Protein AF-A0A2D8DA24-F1 (afdb_monomer_lite)

Sequence (132 aa):
MPGWMSRYPGKTCTLCARPLFLLPFISSRHYRSVLSAIDVVKIIMLPVMAGATISFAMGRLEADSYACIVAGALLTWGMIDVWDGTAGLRTGLDKVRKRICRGAVARKMSLAKTIFGSASMVLGAIGLLMVR

Secondary structure (DSSP, 8-state):
------SS--SB-TTT-PBEEEEEETTEEEEEEEEEHHHHHHHHHHHHHHHHHHHHHTT-S-HHHHHHHHHHHHHHHHHHHHHHHHHHHHHSEEEETTEEEEHHHHHHHHHHHHHHHHHHHHHHHHHHHH--

Structure (mmCIF, N/CA/C/O backbone):
data_AF-A0A2D8DA24-F1
#
_entry.id   AF-A0A2D8DA24-F1
#
loop_
_atom_site.group_PDB
_atom_site.id
_atom_site.type_symbol
_atom_site.label_atom_id
_atom_site.label_alt_id
_atom_site.label_comp_id
_atom_site.label_asym_id
_atom_site.label_entity_id
_atom_site.label_seq_id
_atom_site.pdbx_PDB_ins_code
_atom_site.Cartn_x
_atom_site.Cartn_y
_atom_site.Cartn_z
_atom_site.occupancy
_atom_site.B_iso_or_equiv
_atom_site.auth_seq_id
_atom_site.auth_comp_id
_atom_site.auth_asym_id
_atom_site.auth_atom_id
_atom_site.pdbx_PDB_model_num
ATOM 1 N N . MET A 1 1 ? -1.182 -12.525 34.816 1.00 35.09 1 MET A N 1
ATOM 2 C CA . MET A 1 1 ? -1.688 -11.969 33.539 1.00 35.09 1 MET A CA 1
ATOM 3 C C . MET A 1 1 ? -2.652 -12.990 32.951 1.00 35.09 1 MET A C 1
ATOM 5 O O . MET A 1 1 ? -2.201 -14.113 32.758 1.00 35.09 1 MET A O 1
ATOM 9 N N . PRO A 1 2 ? -3.947 -12.699 32.737 1.00 40.50 2 PRO A N 1
ATOM 10 C CA . PRO A 1 2 ? -4.849 -13.714 32.213 1.00 40.50 2 PRO A CA 1
ATOM 11 C C . PRO A 1 2 ? -4.535 -13.943 30.731 1.00 40.50 2 PRO A C 1
ATOM 13 O O . PRO A 1 2 ? -4.673 -13.042 29.901 1.00 40.50 2 PRO A O 1
ATOM 16 N N . GLY A 1 3 ? -4.036 -15.144 30.435 1.00 36.22 3 GLY A N 1
ATOM 17 C CA . GLY A 1 3 ? -3.808 -15.640 29.086 1.00 36.22 3 GLY A CA 1
ATOM 18 C C . GLY A 1 3 ? -5.137 -15.843 28.366 1.00 36.22 3 GLY A C 1
ATOM 19 O O . GLY A 1 3 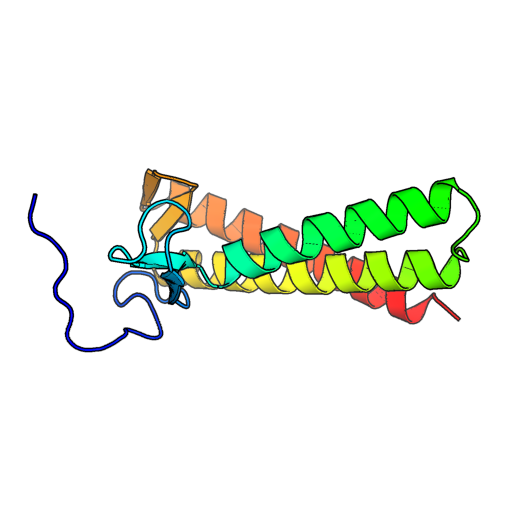? -6.077 -16.417 28.911 1.00 36.22 3 GLY A O 1
ATOM 20 N N . TRP A 1 4 ? -5.219 -15.351 27.135 1.00 46.25 4 TRP A N 1
ATOM 21 C CA . TRP A 1 4 ? -6.397 -15.505 26.292 1.00 46.25 4 TRP A CA 1
ATOM 22 C C . TRP A 1 4 ? -6.500 -16.952 25.789 1.00 46.25 4 TRP A C 1
ATOM 24 O O . TRP A 1 4 ? -5.874 -17.315 24.797 1.00 46.25 4 TRP A O 1
ATOM 34 N N . MET A 1 5 ? -7.315 -17.771 26.458 1.00 37.91 5 MET A N 1
ATOM 35 C CA . MET A 1 5 ? -7.834 -19.038 25.930 1.00 37.91 5 MET A CA 1
ATOM 36 C C . MET A 1 5 ? -9.157 -18.782 25.187 1.00 37.91 5 MET A C 1
ATOM 38 O O . MET A 1 5 ? -10.235 -19.028 25.716 1.00 37.91 5 MET A O 1
ATOM 42 N N . SER A 1 6 ? -9.102 -18.268 23.956 1.00 42.59 6 SER A N 1
ATOM 43 C CA . SER A 1 6 ? -10.274 -18.282 23.066 1.00 42.59 6 SER A CA 1
ATOM 44 C C . SER A 1 6 ? -10.260 -19.563 22.234 1.00 42.59 6 SER A C 1
ATOM 46 O O . SER A 1 6 ? -9.346 -19.772 21.438 1.00 42.59 6 SER A O 1
ATOM 48 N N . ARG A 1 7 ? -11.284 -20.411 22.407 1.00 39.69 7 ARG A N 1
ATOM 49 C CA . ARG A 1 7 ? -11.471 -21.703 21.713 1.00 39.69 7 ARG A CA 1
ATOM 50 C C . ARG A 1 7 ? -11.880 -21.553 20.233 1.00 39.69 7 ARG A C 1
ATOM 52 O O . ARG A 1 7 ? -11.959 -22.546 19.521 1.00 39.69 7 ARG A O 1
ATOM 59 N N . TYR A 1 8 ? -12.081 -20.323 19.751 1.00 39.62 8 TYR A N 1
ATOM 60 C CA . TYR A 1 8 ? -12.420 -20.026 18.357 1.00 39.62 8 TYR A CA 1
ATOM 61 C C . TYR A 1 8 ? -11.512 -18.914 17.804 1.00 39.62 8 TYR A C 1
ATOM 63 O O . TYR A 1 8 ? -11.351 -17.879 18.464 1.00 39.62 8 TYR A O 1
ATOM 71 N N . PRO A 1 9 ? -10.899 -19.090 16.615 1.00 46.88 9 PRO A N 1
ATOM 72 C CA . PRO A 1 9 ? -10.097 -18.048 15.996 1.00 46.88 9 PRO A CA 1
ATOM 73 C C . PRO A 1 9 ? -11.054 -16.975 15.476 1.00 46.88 9 PRO A C 1
ATOM 75 O O . PRO A 1 9 ? -11.716 -17.155 14.455 1.00 46.88 9 PRO A O 1
ATOM 78 N N . GLY A 1 10 ? -11.173 -15.861 16.198 1.00 49.47 10 GLY A N 1
ATOM 79 C CA . GLY A 1 10 ? -11.902 -14.702 15.697 1.00 49.47 10 GLY A CA 1
ATOM 80 C C . GLY A 1 10 ? -11.239 -14.227 14.407 1.00 49.47 10 GLY A C 1
ATOM 81 O O . GLY A 1 10 ? -10.154 -13.656 14.460 1.00 49.47 10 GLY A O 1
ATOM 82 N N . LYS A 1 11 ? -11.873 -14.482 13.253 1.00 52.53 11 LYS A N 1
ATOM 83 C CA . LYS A 1 11 ? -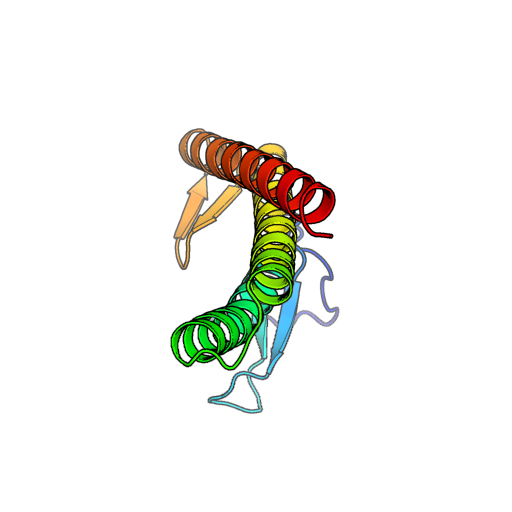11.416 -14.016 11.928 1.00 52.53 11 LYS A CA 1
ATOM 84 C C . LYS A 1 11 ? -11.236 -12.491 11.909 1.00 52.53 11 LYS A C 1
ATOM 86 O O . LYS A 1 11 ? -10.390 -11.964 11.192 1.00 52.53 11 LYS A O 1
ATOM 91 N N . THR A 1 12 ? -12.011 -11.792 12.735 1.00 53.62 12 THR A N 1
ATOM 92 C CA . THR A 1 12 ? -11.974 -10.347 12.941 1.00 53.62 12 THR A CA 1
ATOM 93 C C . THR A 1 12 ? -12.009 -10.007 14.431 1.00 53.62 12 THR A C 1
ATOM 95 O O . THR A 1 12 ? -12.570 -10.726 15.257 1.00 53.62 12 THR A O 1
ATOM 98 N N . CYS A 1 13 ? -11.391 -8.886 14.787 1.00 59.03 13 CYS A N 1
ATOM 99 C CA . CYS A 1 13 ? -11.480 -8.288 16.114 1.00 59.03 13 CYS A CA 1
ATOM 100 C C . CYS A 1 13 ? -12.924 -7.849 16.400 1.00 59.03 13 CYS A C 1
ATOM 102 O O . CYS A 1 13 ? -13.449 -7.002 15.685 1.00 59.03 13 CYS A O 1
ATOM 104 N N . THR A 1 14 ? -13.553 -8.343 17.466 1.00 54.56 14 THR A N 1
ATOM 105 C CA . THR A 1 14 ? -14.943 -7.982 17.824 1.00 54.56 14 THR A CA 1
ATOM 106 C C . THR A 1 14 ? -15.114 -6.513 18.220 1.00 54.56 14 THR A C 1
ATOM 108 O O . THR A 1 14 ? -16.192 -5.956 18.063 1.00 54.56 14 THR A O 1
ATOM 111 N N . LEU A 1 15 ? -14.045 -5.865 18.693 1.00 50.03 15 LEU A N 1
ATOM 112 C CA . LEU A 1 15 ? -14.049 -4.450 19.086 1.00 50.03 15 LEU A CA 1
ATOM 113 C C . LEU A 1 15 ? -13.681 -3.506 17.935 1.00 50.03 15 LEU A C 1
ATOM 115 O O . LEU A 1 15 ? -14.121 -2.365 17.898 1.00 50.03 15 LEU A O 1
ATOM 119 N N . CYS A 1 16 ? -12.825 -3.965 17.025 1.00 53.81 16 CYS A N 1
ATOM 120 C CA . CYS A 1 16 ? -12.125 -3.113 16.068 1.00 53.81 16 CYS A CA 1
ATOM 121 C C . CYS A 1 16 ? -12.290 -3.549 14.605 1.00 53.81 16 CYS A C 1
ATOM 123 O O . CYS A 1 16 ? -11.714 -2.927 13.720 1.00 53.81 16 CYS A O 1
ATOM 125 N N . ALA A 1 17 ? -13.052 -4.618 14.349 1.00 58.81 17 ALA A N 1
ATOM 126 C CA . ALA A 1 17 ? -13.365 -5.217 13.045 1.00 58.81 17 ALA A CA 1
ATOM 127 C C . ALA A 1 17 ? -12.161 -5.569 12.142 1.00 58.81 17 ALA A C 1
ATOM 129 O O . ALA A 1 17 ? -12.347 -6.012 11.011 1.00 58.81 17 ALA A O 1
ATOM 130 N N . ARG A 1 18 ? -10.920 -5.414 12.620 1.00 60.62 18 ARG A N 1
ATOM 131 C C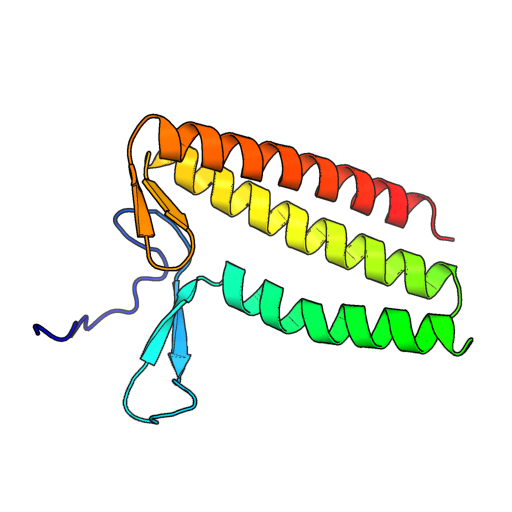A . ARG A 1 18 ? -9.710 -5.716 11.845 1.00 60.62 18 ARG A CA 1
ATOM 132 C C . ARG A 1 18 ? -9.524 -7.225 11.671 1.00 60.62 18 ARG A C 1
ATOM 134 O O . ARG A 1 18 ? -9.732 -7.948 12.650 1.00 60.62 18 ARG A O 1
ATOM 141 N N . PRO A 1 19 ? -9.109 -7.700 10.481 1.00 55.72 19 PRO A N 1
ATOM 142 C CA . PRO A 1 19 ? -8.828 -9.111 10.250 1.00 55.72 19 PRO A CA 1
ATOM 143 C C . PRO A 1 19 ? -7.610 -9.543 11.072 1.00 55.72 19 PRO A C 1
ATOM 145 O O . PRO A 1 19 ? -6.524 -8.965 10.961 1.00 55.72 19 PRO A O 1
ATOM 148 N N . LEU A 1 20 ? -7.802 -10.548 11.922 1.00 54.75 20 LEU A N 1
ATOM 149 C CA . LEU A 1 20 ? -6.757 -11.078 12.791 1.00 54.75 20 LEU A CA 1
ATOM 150 C C . LEU A 1 20 ? -6.171 -12.335 12.150 1.00 54.75 20 LEU A C 1
ATOM 152 O O . LEU A 1 20 ? -6.899 -13.276 11.844 1.00 54.75 20 LEU A O 1
ATOM 156 N N . PHE A 1 21 ? -4.850 -12.365 11.989 1.00 50.84 21 PHE A N 1
ATOM 157 C CA . PHE A 1 21 ? -4.114 -13.583 11.674 1.00 50.84 21 PHE A CA 1
ATOM 158 C C . PHE A 1 21 ? -3.424 -14.094 12.935 1.00 50.84 21 PHE A C 1
ATOM 160 O O . PHE A 1 21 ? -2.742 -13.361 13.655 1.00 50.84 21 PHE A O 1
ATOM 167 N N . LEU A 1 22 ? -3.598 -15.386 13.199 1.00 50.56 22 LEU A N 1
ATOM 168 C CA . LEU A 1 22 ? -2.801 -16.104 14.183 1.00 50.56 22 LEU A CA 1
ATOM 169 C C . LEU A 1 22 ? -1.525 -16.578 13.499 1.00 50.56 22 LEU A C 1
ATOM 171 O O . LEU A 1 22 ? -1.563 -17.519 12.710 1.00 50.56 22 LEU A O 1
ATOM 175 N N . LEU A 1 23 ? -0.403 -15.940 13.823 1.00 47.44 23 LEU A N 1
ATOM 176 C CA . LEU A 1 23 ? 0.913 -16.379 13.371 1.00 47.44 23 LEU A CA 1
ATOM 177 C C . LEU A 1 23 ? 1.681 -17.039 14.524 1.00 47.44 23 LEU A C 1
ATOM 179 O O . LEU A 1 23 ? 1.594 -16.567 15.666 1.00 47.44 23 LEU A O 1
ATOM 183 N N . PRO A 1 24 ? 2.420 -18.131 14.254 1.00 42.06 24 PRO A N 1
ATOM 184 C CA . PRO A 1 24 ? 3.326 -18.710 15.235 1.00 42.06 24 PRO A CA 1
ATOM 185 C C . PRO A 1 24 ? 4.432 -17.702 15.560 1.00 42.06 24 PRO A C 1
ATOM 187 O O . PRO A 1 24 ? 5.018 -17.094 14.664 1.00 42.06 24 PRO A O 1
ATOM 190 N N . PHE A 1 25 ? 4.701 -17.497 16.848 1.00 44.62 25 PHE A N 1
ATOM 191 C CA . PHE A 1 25 ? 5.748 -16.581 17.276 1.00 44.62 25 PHE A CA 1
ATOM 192 C C . PHE A 1 25 ? 7.126 -17.207 17.023 1.00 44.62 25 PHE A C 1
ATOM 194 O O . PHE A 1 25 ? 7.379 -18.342 17.426 1.00 44.62 25 PHE A O 1
ATOM 201 N N . ILE A 1 26 ? 8.033 -16.457 16.387 1.00 50.94 26 ILE A N 1
ATOM 202 C CA . ILE A 1 26 ? 9.375 -16.938 15.996 1.00 50.94 26 ILE A CA 1
ATOM 203 C C . ILE A 1 26 ? 10.192 -17.394 17.217 1.00 50.94 26 ILE A C 1
ATOM 205 O O . ILE A 1 26 ? 10.963 -18.342 17.132 1.00 50.94 26 ILE A O 1
ATOM 209 N N . SER A 1 27 ? 9.993 -16.751 18.370 1.00 47.84 27 SER A N 1
ATOM 210 C CA . SER A 1 27 ? 10.758 -17.027 19.593 1.00 47.84 27 SER A CA 1
ATOM 211 C C . SER A 1 27 ? 10.133 -18.096 20.499 1.00 47.84 27 SER A C 1
ATOM 213 O O . SER A 1 27 ? 10.790 -18.534 21.441 1.00 47.84 27 SER A O 1
ATOM 215 N N . SER A 1 28 ? 8.902 -18.549 20.250 1.00 43.16 28 SER A N 1
ATOM 216 C CA . SER A 1 28 ? 8.310 -19.632 21.041 1.00 43.16 28 SER A CA 1
ATOM 217 C C . SER A 1 28 ? 7.196 -20.350 20.280 1.00 43.16 28 SER A C 1
ATOM 219 O O . SER A 1 28 ? 6.115 -19.819 20.041 1.00 43.16 28 SER A O 1
ATOM 221 N N . ARG A 1 29 ? 7.438 -21.632 19.966 1.00 42.81 29 ARG A N 1
ATOM 222 C CA . ARG A 1 29 ? 6.494 -22.532 19.269 1.00 42.81 29 ARG A CA 1
ATOM 223 C C . ARG A 1 29 ? 5.125 -22.662 19.953 1.00 42.81 29 ARG A C 1
ATOM 225 O O . ARG A 1 29 ? 4.178 -23.115 19.319 1.00 42.81 29 ARG A O 1
ATOM 232 N N . HIS A 1 30 ? 5.024 -22.324 21.240 1.00 38.66 30 HIS A N 1
ATOM 233 C CA . HIS A 1 30 ? 3.798 -22.435 22.041 1.00 38.66 30 HIS A CA 1
ATOM 234 C C . HIS A 1 30 ? 3.006 -21.129 22.171 1.00 38.66 30 HIS A C 1
ATOM 236 O O . HIS A 1 30 ? 1.879 -21.161 22.658 1.00 38.66 30 HIS A O 1
ATOM 242 N N . TYR A 1 31 ? 3.537 -19.995 21.704 1.00 38.75 31 TYR A N 1
ATOM 243 C CA . TYR A 1 31 ? 2.803 -18.734 21.703 1.00 38.75 31 TYR A CA 1
ATOM 244 C C . TYR A 1 31 ? 2.421 -18.354 20.276 1.00 38.75 31 TYR A C 1
ATOM 246 O O . TYR A 1 31 ? 3.245 -18.327 19.363 1.00 38.75 31 TYR A O 1
ATOM 254 N N . ARG A 1 32 ? 1.139 -18.049 20.077 1.00 43.06 32 ARG A N 1
ATOM 255 C CA . ARG A 1 32 ? 0.644 -17.471 18.828 1.00 43.06 32 ARG A CA 1
ATOM 256 C C . ARG A 1 32 ? 0.408 -15.986 19.051 1.00 43.06 32 ARG A C 1
ATOM 258 O O . ARG A 1 32 ? -0.371 -15.604 19.923 1.00 43.06 32 ARG A O 1
ATOM 265 N N . SER A 1 33 ? 1.091 -15.147 18.282 1.00 44.00 33 SER A N 1
ATOM 266 C CA . SER A 1 33 ? 0.869 -13.705 18.305 1.00 44.00 33 SER A CA 1
ATOM 267 C C . SER A 1 33 ? -0.280 -13.355 17.369 1.00 44.00 33 SER A C 1
ATOM 269 O O . SER A 1 33 ? -0.278 -13.746 16.201 1.00 44.00 33 SER A O 1
ATOM 271 N N . VAL A 1 34 ? -1.246 -12.593 17.878 1.00 50.62 34 VAL A N 1
ATOM 272 C CA . VAL A 1 34 ? -2.306 -12.010 17.056 1.00 50.62 34 VAL A CA 1
ATOM 273 C C . VAL A 1 34 ? -1.713 -10.811 16.318 1.00 50.62 34 VAL A C 1
ATOM 275 O O . VAL A 1 34 ? -1.559 -9.732 16.898 1.00 50.62 34 VAL A O 1
ATOM 278 N N . LEU A 1 35 ? -1.348 -11.012 15.052 1.00 52.97 35 LEU A N 1
ATOM 279 C CA . LEU A 1 35 ? -0.982 -9.922 14.154 1.00 52.97 35 LEU A CA 1
ATOM 280 C C . LEU A 1 35 ? -2.188 -9.550 13.300 1.00 52.97 35 LEU A C 1
ATOM 282 O O . LEU A 1 35 ? -3.021 -10.385 12.949 1.00 52.97 35 LEU A O 1
ATOM 286 N N . SER A 1 36 ? -2.282 -8.270 12.959 1.00 58.94 36 SER A N 1
ATOM 287 C CA . SER A 1 36 ? -3.208 -7.861 11.913 1.00 58.94 36 SER A CA 1
ATOM 288 C C . SER A 1 36 ? -2.719 -8.449 10.589 1.00 58.94 36 SER A C 1
ATOM 290 O O . SER A 1 36 ? -1.523 -8.360 10.310 1.00 58.94 36 SER A O 1
ATOM 292 N N . ALA A 1 37 ? -3.614 -8.997 9.759 1.00 59.19 37 ALA A N 1
ATOM 293 C CA . ALA A 1 37 ? -3.290 -9.424 8.383 1.00 59.19 37 ALA A CA 1
ATOM 294 C C . ALA A 1 37 ? -2.474 -8.358 7.628 1.00 59.19 37 ALA A C 1
ATOM 296 O O . ALA A 1 37 ? -1.531 -8.634 6.893 1.00 59.19 37 ALA A O 1
ATOM 297 N N . ILE A 1 38 ? -2.864 -7.115 7.896 1.00 61.50 38 ILE A N 1
ATOM 298 C CA . ILE A 1 38 ? -2.335 -5.858 7.387 1.00 61.50 38 ILE A CA 1
ATOM 299 C C . ILE A 1 38 ? -0.833 -5.712 7.666 1.00 61.50 38 ILE A C 1
ATOM 301 O O . ILE A 1 38 ? -0.084 -5.307 6.780 1.00 61.50 38 ILE A O 1
ATOM 305 N N . ASP A 1 39 ? -0.376 -6.073 8.868 1.00 64.3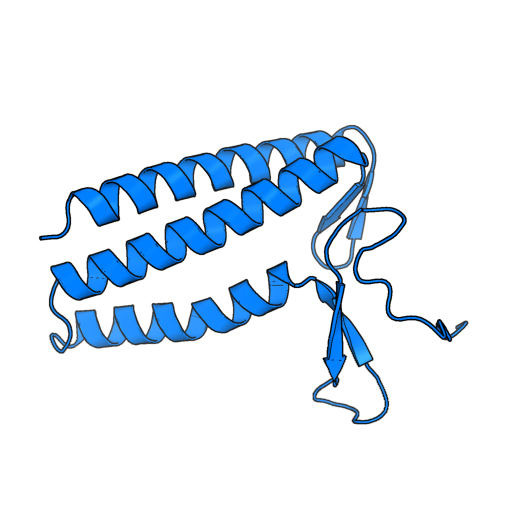8 39 ASP A N 1
ATOM 306 C CA . ASP A 1 39 ? 1.039 -5.958 9.239 1.00 64.38 39 ASP A CA 1
ATOM 307 C C . ASP A 1 39 ? 1.882 -7.024 8.527 1.00 64.38 39 ASP A C 1
ATOM 309 O O . ASP A 1 39 ? 3.012 -6.763 8.126 1.00 64.38 39 ASP A O 1
ATOM 313 N N . VAL A 1 40 ? 1.317 -8.213 8.314 1.00 64.75 40 VAL A N 1
ATOM 314 C CA . VAL A 1 40 ? 1.999 -9.342 7.666 1.00 64.75 40 VAL A CA 1
ATOM 315 C C . VAL A 1 40 ? 2.257 -9.047 6.195 1.00 64.75 40 VAL A C 1
ATOM 317 O O . VAL A 1 40 ? 3.380 -9.208 5.723 1.00 64.75 40 VAL A O 1
ATOM 320 N N . VAL A 1 41 ? 1.243 -8.554 5.478 1.00 69.62 41 VAL A N 1
ATOM 321 C CA . VAL A 1 41 ? 1.386 -8.201 4.058 1.00 69.62 41 VAL A CA 1
ATOM 322 C C . VAL A 1 41 ? 2.396 -7.066 3.878 1.00 69.62 41 VAL A C 1
ATOM 324 O O . VAL A 1 41 ? 3.226 -7.124 2.974 1.00 69.62 41 VAL A O 1
ATOM 327 N N . LYS A 1 42 ? 2.403 -6.070 4.776 1.00 70.44 42 LYS A N 1
ATOM 328 C CA . LYS A 1 42 ? 3.411 -4.998 4.765 1.00 70.44 42 LYS A CA 1
ATOM 329 C C . LYS A 1 42 ? 4.831 -5.529 4.977 1.00 70.44 42 LYS A C 1
ATOM 331 O O . LYS A 1 42 ? 5.738 -5.108 4.265 1.00 70.44 42 LYS A O 1
ATOM 336 N N . ILE A 1 43 ? 5.017 -6.465 5.911 1.00 76.19 43 ILE A N 1
ATOM 337 C CA . ILE A 1 43 ? 6.319 -7.097 6.170 1.00 76.19 43 ILE A CA 1
ATOM 338 C C . ILE A 1 43 ? 6.797 -7.907 4.961 1.00 76.19 43 ILE A C 1
ATOM 340 O O . ILE A 1 43 ? 7.977 -7.846 4.645 1.00 76.19 43 ILE A O 1
ATOM 344 N N . ILE A 1 44 ? 5.909 -8.630 4.273 1.00 77.62 44 ILE A N 1
ATOM 345 C CA . ILE A 1 44 ? 6.268 -9.436 3.091 1.00 77.62 44 ILE A CA 1
ATOM 346 C C . ILE A 1 44 ? 6.591 -8.551 1.878 1.00 77.62 44 ILE A C 1
ATOM 348 O O . ILE A 1 44 ? 7.519 -8.847 1.131 1.00 77.62 44 ILE A O 1
ATOM 352 N N . MET A 1 45 ? 5.861 -7.448 1.691 1.00 81.12 45 MET A N 1
ATOM 353 C CA . MET A 1 45 ? 6.088 -6.516 0.579 1.00 81.12 45 MET A CA 1
ATOM 354 C C . MET A 1 45 ? 7.419 -5.758 0.687 1.00 81.12 45 MET A C 1
ATOM 356 O O . MET A 1 45 ? 7.990 -5.380 -0.332 1.00 81.12 45 MET A O 1
ATOM 360 N N . LEU A 1 46 ? 7.945 -5.550 1.899 1.00 84.44 46 LEU A N 1
ATOM 361 C CA . LEU A 1 46 ? 9.209 -4.835 2.114 1.00 84.44 46 LEU A CA 1
ATOM 362 C C . LEU A 1 46 ? 10.418 -5.514 1.430 1.00 84.44 46 LEU A C 1
ATOM 364 O O . LEU A 1 46 ? 11.095 -4.834 0.660 1.00 84.44 46 LEU A O 1
ATOM 368 N N . PRO A 1 47 ? 10.694 -6.820 1.636 1.00 86.19 47 PRO A N 1
ATOM 369 C CA . PRO A 1 47 ? 11.734 -7.541 0.902 1.00 86.19 47 PRO A CA 1
ATOM 370 C C . PRO A 1 47 ? 11.542 -7.527 -0.614 1.00 86.19 47 PRO A C 1
ATOM 372 O O . PRO A 1 47 ? 12.525 -7.395 -1.337 1.00 86.19 47 PRO A O 1
ATOM 375 N N . VAL A 1 48 ? 10.298 -7.632 -1.095 1.00 87.31 48 VAL A N 1
ATOM 376 C CA . VAL A 1 48 ? 9.992 -7.590 -2.536 1.00 87.31 48 VAL A CA 1
ATOM 377 C C . VAL A 1 48 ? 10.395 -6.238 -3.118 1.00 87.31 48 VAL A C 1
ATOM 379 O O . VAL A 1 48 ? 11.135 -6.189 -4.096 1.00 87.31 48 VAL A O 1
ATOM 382 N N . MET A 1 49 ? 9.982 -5.143 -2.475 1.00 90.44 49 MET A N 1
ATOM 383 C CA . MET A 1 49 ? 10.338 -3.792 -2.904 1.00 90.44 49 MET A CA 1
ATOM 384 C C . MET A 1 49 ? 11.838 -3.532 -2.807 1.00 90.44 49 MET A C 1
ATOM 386 O O . MET A 1 49 ? 12.424 -3.033 -3.760 1.00 90.44 49 MET A O 1
ATOM 390 N N . ALA A 1 50 ? 12.483 -3.926 -1.707 1.00 89.88 50 ALA A N 1
ATOM 391 C CA . ALA A 1 50 ? 13.928 -3.778 -1.555 1.00 89.88 50 ALA A CA 1
ATOM 392 C C . ALA A 1 50 ? 14.692 -4.551 -2.643 1.00 89.88 50 ALA A C 1
ATOM 394 O O . ALA A 1 50 ? 15.593 -4.003 -3.275 1.00 89.88 50 ALA A O 1
ATOM 395 N N . GLY A 1 51 ? 14.299 -5.800 -2.906 1.00 90.75 51 GLY A N 1
ATOM 396 C CA . GLY A 1 51 ? 14.879 -6.625 -3.963 1.00 90.75 51 GLY A CA 1
ATOM 397 C C . GLY A 1 51 ? 14.673 -6.032 -5.356 1.00 90.75 51 GLY A C 1
ATOM 398 O O . GLY A 1 51 ? 15.616 -6.000 -6.147 1.00 90.75 51 GLY A O 1
ATOM 399 N N . ALA A 1 52 ? 13.480 -5.507 -5.645 1.00 90.38 52 ALA A N 1
ATOM 400 C CA . ALA A 1 52 ? 13.173 -4.847 -6.911 1.00 90.38 52 ALA A CA 1
ATOM 401 C C . ALA A 1 52 ? 13.988 -3.562 -7.102 1.00 90.38 52 ALA A C 1
ATOM 403 O O . ALA A 1 52 ? 14.577 -3.370 -8.162 1.00 90.38 52 ALA A O 1
ATOM 404 N N . THR A 1 53 ? 14.094 -2.719 -6.070 1.00 91.44 53 THR A N 1
ATOM 405 C CA . THR A 1 53 ? 14.889 -1.484 -6.115 1.00 91.44 53 THR A CA 1
ATOM 406 C C . THR A 1 53 ? 16.374 -1.781 -6.304 1.00 91.44 53 THR A C 1
ATOM 408 O O . THR A 1 53 ? 17.015 -1.142 -7.134 1.00 91.44 53 THR A O 1
ATOM 411 N N . ILE A 1 54 ? 16.927 -2.771 -5.593 1.00 93.31 54 ILE A N 1
ATOM 412 C CA . ILE A 1 54 ? 18.326 -3.189 -5.775 1.00 93.31 54 ILE A CA 1
ATOM 413 C C . ILE A 1 54 ? 18.541 -3.739 -7.191 1.00 93.31 54 ILE A C 1
ATOM 415 O O . ILE A 1 54 ? 19.499 -3.357 -7.857 1.00 93.31 54 ILE A O 1
ATOM 419 N N . SER A 1 55 ? 17.642 -4.594 -7.680 1.00 92.12 55 SER A N 1
ATOM 420 C CA . SER A 1 55 ? 17.756 -5.187 -9.021 1.00 92.12 55 SER A CA 1
ATOM 421 C C . SER A 1 55 ? 17.674 -4.132 -10.125 1.00 92.12 55 SER A C 1
ATOM 423 O O . SER A 1 55 ? 18.447 -4.192 -11.079 1.00 92.12 55 SER A O 1
ATOM 425 N N . PHE A 1 56 ? 16.799 -3.136 -9.969 1.00 92.50 56 PHE A N 1
ATOM 426 C CA . PHE A 1 56 ? 16.712 -1.984 -10.864 1.00 92.50 56 PHE A CA 1
ATOM 427 C C . PHE A 1 56 ? 17.985 -1.131 -10.821 1.00 92.50 56 PHE A C 1
ATOM 429 O O . PHE A 1 56 ? 18.556 -0.830 -11.864 1.00 92.50 56 PHE A O 1
ATOM 436 N N . ALA A 1 57 ? 18.495 -0.817 -9.625 1.00 91.56 57 ALA A N 1
ATOM 437 C CA . ALA A 1 57 ? 19.736 -0.057 -9.462 1.00 91.56 57 ALA A CA 1
ATOM 438 C C . ALA A 1 57 ? 20.960 -0.767 -10.071 1.00 91.56 57 ALA A C 1
ATO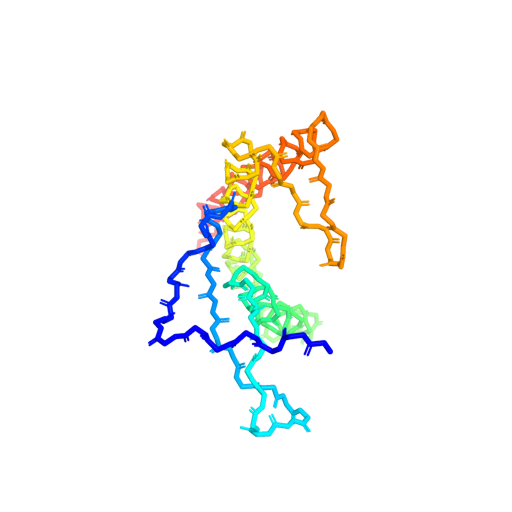M 440 O O . ALA A 1 57 ? 21.880 -0.115 -10.553 1.00 91.56 57 ALA A O 1
ATOM 441 N N . MET A 1 58 ? 20.961 -2.102 -10.082 1.00 94.81 58 MET A N 1
ATOM 442 C CA . MET A 1 58 ? 21.992 -2.920 -10.728 1.00 94.81 58 MET A CA 1
ATOM 443 C C . MET A 1 58 ? 21.777 -3.102 -12.241 1.00 94.81 58 MET A C 1
ATOM 445 O O . MET A 1 58 ? 22.530 -3.850 -12.865 1.00 94.81 58 MET A O 1
ATOM 449 N N . GLY A 1 59 ? 20.748 -2.486 -12.834 1.00 90.75 59 GLY A N 1
ATOM 450 C CA . GLY A 1 59 ? 20.419 -2.626 -14.256 1.00 90.75 59 GLY A CA 1
ATOM 451 C C . GLY A 1 59 ? 19.924 -4.022 -14.651 1.00 90.75 59 GLY A C 1
ATOM 452 O O . GLY A 1 59 ? 19.941 -4.372 -15.825 1.00 90.75 59 GLY A O 1
ATOM 453 N N . ARG A 1 60 ? 19.506 -4.843 -13.679 1.00 91.56 60 ARG A N 1
ATOM 454 C CA . ARG A 1 60 ? 18.991 -6.209 -13.893 1.00 91.56 60 ARG A CA 1
ATOM 455 C C . ARG A 1 60 ? 17.476 -6.267 -14.060 1.00 91.56 60 ARG A C 1
ATOM 457 O O . ARG A 1 60 ? 16.925 -7.351 -14.225 1.00 91.56 60 ARG A O 1
ATOM 464 N N . LEU A 1 61 ? 16.810 -5.123 -13.960 1.00 90.94 61 LEU A N 1
ATOM 465 C CA . LEU A 1 61 ? 15.369 -4.996 -14.083 1.00 90.94 61 LEU A CA 1
ATOM 466 C C . LEU A 1 61 ? 15.062 -3.817 -15.003 1.00 90.94 61 LEU A C 1
ATOM 468 O O . LEU A 1 61 ? 15.602 -2.729 -14.812 1.00 90.94 61 LEU A O 1
ATOM 472 N N . GLU A 1 62 ? 14.201 -4.042 -15.988 1.00 92.31 62 GLU A N 1
ATOM 473 C CA . GLU A 1 62 ? 13.735 -2.988 -16.886 1.00 92.31 62 GLU A CA 1
ATOM 474 C C . GLU A 1 62 ? 12.865 -1.972 -16.138 1.00 92.31 62 GLU A C 1
ATOM 476 O O . GLU A 1 62 ? 12.225 -2.297 -15.131 1.00 92.31 62 GLU A O 1
ATOM 481 N N . ALA A 1 63 ? 12.829 -0.736 -16.641 1.00 90.19 63 ALA A N 1
ATOM 482 C CA . ALA A 1 63 ? 12.067 0.348 -16.028 1.00 90.19 63 ALA A CA 1
ATOM 483 C C . ALA A 1 63 ? 10.569 0.022 -15.939 1.00 90.19 63 ALA A C 1
ATOM 485 O O . ALA A 1 63 ? 9.968 0.245 -14.890 1.00 90.19 63 ALA A O 1
ATOM 486 N N . ASP A 1 64 ? 10.000 -0.582 -16.984 1.00 91.44 64 ASP A N 1
ATOM 487 C CA . ASP A 1 64 ? 8.590 -0.985 -17.033 1.00 91.44 64 ASP A CA 1
ATOM 488 C C . ASP A 1 64 ? 8.273 -2.083 -16.010 1.00 91.44 64 ASP A C 1
ATOM 490 O O . ASP A 1 64 ? 7.311 -1.985 -15.242 1.00 91.44 64 ASP A O 1
ATOM 494 N N . SER A 1 65 ? 9.152 -3.084 -15.897 1.00 91.19 65 SER A N 1
ATOM 495 C CA . SER A 1 65 ? 9.039 -4.137 -14.882 1.00 91.19 65 SER A CA 1
ATOM 496 C C . SER A 1 65 ? 9.135 -3.575 -13.460 1.00 91.19 65 SER A C 1
ATOM 498 O O . SER A 1 65 ? 8.345 -3.938 -12.586 1.00 91.19 65 SER A O 1
ATOM 500 N N . TYR A 1 66 ? 10.071 -2.655 -13.213 1.00 91.75 66 TYR A N 1
ATOM 501 C CA . TYR A 1 66 ? 10.204 -1.991 -11.918 1.00 91.75 66 TYR A CA 1
ATOM 502 C C . TYR A 1 66 ? 8.976 -1.136 -11.584 1.00 91.75 66 TYR A C 1
ATOM 504 O O . TYR A 1 66 ? 8.437 -1.232 -10.480 1.00 91.75 66 TYR A O 1
ATOM 512 N N . ALA A 1 67 ? 8.494 -0.345 -12.544 1.00 90.75 67 ALA A N 1
ATOM 513 C CA . ALA A 1 67 ? 7.304 0.480 -12.394 1.00 90.75 67 ALA A CA 1
ATOM 514 C C . ALA A 1 67 ? 6.060 -0.369 -12.094 1.00 90.75 67 ALA A C 1
ATOM 516 O O . ALA A 1 67 ? 5.280 -0.008 -11.213 1.00 90.75 67 ALA A O 1
ATOM 517 N N . CYS A 1 68 ? 5.915 -1.534 -12.734 1.00 92.12 68 CYS A N 1
ATOM 518 C CA . CYS A 1 68 ? 4.840 -2.483 -12.451 1.00 92.12 68 CYS A CA 1
ATOM 519 C C . CYS A 1 68 ? 4.889 -2.999 -11.001 1.00 92.12 68 CYS A C 1
ATOM 521 O O . CYS A 1 68 ? 3.869 -3.010 -10.305 1.00 92.12 68 CYS A O 1
ATOM 523 N N . ILE A 1 69 ? 6.080 -3.343 -10.494 1.00 91.50 69 ILE A N 1
ATOM 524 C CA . ILE A 1 69 ? 6.262 -3.773 -9.096 1.00 91.50 69 ILE A CA 1
ATOM 525 C C . ILE A 1 69 ? 5.916 -2.639 -8.120 1.00 91.50 69 ILE A C 1
ATOM 527 O O . ILE A 1 69 ? 5.172 -2.858 -7.162 1.00 91.50 69 ILE A O 1
ATOM 531 N N . VAL A 1 70 ? 6.408 -1.421 -8.373 1.00 90.75 70 VAL A N 1
ATOM 532 C CA . VAL A 1 70 ? 6.105 -0.232 -7.555 1.00 90.75 70 VAL A CA 1
ATOM 533 C C . VAL A 1 70 ? 4.600 0.035 -7.538 1.00 90.75 70 VAL A C 1
ATOM 535 O O . VAL A 1 70 ? 4.019 0.253 -6.474 1.00 90.75 70 VAL A O 1
ATOM 538 N N . ALA A 1 71 ? 3.951 -0.022 -8.699 1.00 91.56 71 ALA A N 1
ATOM 539 C CA . ALA A 1 71 ? 2.522 0.199 -8.840 1.00 91.56 71 ALA A CA 1
ATOM 540 C C . ALA A 1 71 ? 1.698 -0.866 -8.092 1.00 91.56 71 ALA A C 1
ATOM 542 O O . ALA A 1 71 ? 0.763 -0.529 -7.361 1.00 91.56 71 ALA A O 1
ATOM 543 N N . GLY A 1 72 ? 2.095 -2.139 -8.182 1.00 89.81 72 GLY A N 1
ATOM 544 C CA . GLY A 1 72 ? 1.498 -3.232 -7.413 1.00 89.81 72 GLY A CA 1
ATOM 545 C C . GLY A 1 72 ? 1.661 -3.058 -5.898 1.00 89.81 72 GLY A C 1
ATOM 546 O O . GLY A 1 72 ? 0.715 -3.286 -5.135 1.00 89.81 72 GLY A O 1
ATOM 547 N N . ALA A 1 73 ? 2.825 -2.589 -5.443 1.00 89.00 73 ALA A N 1
ATOM 548 C CA . ALA A 1 73 ? 3.062 -2.297 -4.032 1.00 89.00 73 ALA A CA 1
ATOM 549 C C . ALA A 1 73 ? 2.212 -1.118 -3.535 1.00 89.00 73 ALA A C 1
ATOM 551 O O . ALA A 1 73 ? 1.592 -1.222 -2.475 1.00 89.00 73 ALA A O 1
ATOM 552 N N . LEU A 1 74 ? 2.110 -0.038 -4.319 1.00 88.12 74 LEU A N 1
ATOM 553 C CA . LEU A 1 74 ? 1.255 1.114 -4.016 1.00 88.12 74 LEU A CA 1
ATOM 554 C C . LEU A 1 74 ? -0.223 0.727 -3.921 1.00 88.12 74 LEU A C 1
ATOM 556 O O . LEU A 1 74 ? -0.901 1.143 -2.983 1.00 88.12 74 LEU A O 1
ATOM 560 N N . LEU A 1 75 ? -0.714 -0.113 -4.836 1.00 89.44 75 LEU A N 1
ATOM 561 C CA . LEU A 1 75 ? -2.077 -0.647 -4.777 1.00 89.44 75 LEU A CA 1
ATOM 562 C C . LEU A 1 75 ? -2.302 -1.487 -3.522 1.00 89.44 75 LEU A C 1
ATOM 564 O O . LEU A 1 75 ? -3.307 -1.317 -2.831 1.00 89.44 75 LEU A O 1
ATOM 568 N N . THR A 1 76 ? -1.355 -2.369 -3.207 1.00 86.69 76 THR A N 1
ATOM 569 C CA . THR A 1 76 ? -1.464 -3.268 -2.056 1.00 86.69 76 THR A CA 1
ATOM 570 C C . THR A 1 76 ? -1.452 -2.487 -0.744 1.00 86.69 76 THR A C 1
ATOM 572 O O . THR A 1 76 ? -2.340 -2.663 0.091 1.00 86.69 76 THR A O 1
ATOM 575 N N . TRP A 1 77 ? -0.484 -1.586 -0.553 1.00 85.44 77 TRP A N 1
ATOM 576 C CA . TRP A 1 77 ? -0.427 -0.729 0.632 1.00 85.44 77 TRP A CA 1
ATOM 577 C C . TRP A 1 77 ? -1.612 0.225 0.707 1.00 85.44 77 TRP A C 1
ATOM 579 O O . TRP A 1 77 ? -2.189 0.383 1.782 1.00 85.44 77 TRP A O 1
ATOM 589 N N . GLY A 1 78 ? -2.023 0.787 -0.429 1.00 86.25 78 GLY A N 1
ATOM 590 C CA . GLY A 1 78 ? -3.170 1.673 -0.510 1.00 86.25 78 GLY A CA 1
ATOM 591 C C . GLY A 1 78 ? -4.463 0.996 -0.059 1.00 86.25 78 GLY A C 1
ATOM 592 O O . GLY A 1 78 ? -5.164 1.513 0.810 1.00 86.25 78 GLY A O 1
ATOM 593 N N . MET A 1 79 ? -4.732 -0.212 -0.562 1.00 86.44 79 MET A N 1
ATOM 594 C CA . MET A 1 79 ? -5.893 -1.012 -0.168 1.00 86.44 79 MET A CA 1
ATOM 595 C C . MET A 1 79 ? -5.877 -1.342 1.329 1.00 86.44 79 MET A C 1
ATOM 597 O O . MET A 1 79 ? -6.901 -1.245 2.007 1.00 86.44 79 MET A O 1
ATOM 601 N N . ILE A 1 80 ? -4.704 -1.691 1.860 1.00 83.38 80 ILE A N 1
ATOM 602 C CA . ILE A 1 80 ? -4.513 -1.973 3.282 1.00 83.38 80 ILE A CA 1
ATOM 603 C C . ILE A 1 80 ? -4.805 -0.737 4.143 1.00 83.38 80 ILE A C 1
ATOM 605 O O . ILE A 1 80 ? -5.488 -0.849 5.162 1.00 83.38 80 ILE A O 1
ATOM 609 N N . ASP A 1 81 ? -4.310 0.434 3.747 1.00 83.50 81 ASP A N 1
ATOM 610 C CA . ASP A 1 81 ? -4.491 1.676 4.498 1.00 83.50 81 ASP A CA 1
ATOM 611 C C . ASP A 1 81 ? -5.944 2.174 4.446 1.00 83.50 81 ASP A C 1
ATOM 613 O O . ASP A 1 81 ? -6.474 2.617 5.469 1.00 83.50 81 ASP A O 1
ATOM 617 N N . VAL A 1 82 ? -6.632 2.009 3.309 1.00 84.50 82 VAL A N 1
ATOM 618 C CA . VAL A 1 82 ? -8.081 2.259 3.192 1.00 84.50 82 VAL A CA 1
ATOM 619 C C . VAL A 1 82 ? -8.870 1.314 4.093 1.00 84.50 82 VAL A C 1
ATOM 621 O O . VAL A 1 82 ? -9.767 1.753 4.816 1.00 84.50 82 VAL A O 1
ATOM 624 N N . TRP A 1 83 ? -8.540 0.023 4.105 1.00 81.12 83 TRP A N 1
ATOM 625 C CA . TRP A 1 83 ? -9.207 -0.940 4.980 1.00 81.12 83 TRP A CA 1
ATOM 626 C C . TRP A 1 83 ? -8.994 -0.599 6.462 1.00 81.12 83 TRP A C 1
ATOM 628 O O . TRP A 1 83 ? -9.943 -0.580 7.249 1.00 81.12 83 TRP A O 1
ATOM 638 N N . ASP A 1 84 ? -7.756 -0.298 6.863 1.00 77.00 84 ASP A N 1
ATOM 639 C CA . ASP A 1 84 ? -7.428 0.035 8.252 1.00 77.00 84 ASP A CA 1
ATOM 640 C C . ASP A 1 84 ? -8.107 1.336 8.701 1.00 77.00 84 ASP A C 1
ATOM 642 O O . ASP A 1 84 ? -8.656 1.417 9.804 1.00 77.00 84 ASP A O 1
ATOM 646 N N . GLY A 1 85 ? -8.107 2.342 7.823 1.00 77.06 85 GLY A N 1
ATOM 647 C CA . GLY A 1 85 ? -8.757 3.626 8.043 1.00 77.06 85 GLY A CA 1
ATOM 648 C C . GLY A 1 85 ? -10.278 3.507 8.137 1.00 77.06 85 GLY A C 1
ATOM 649 O O . GLY A 1 85 ? -10.878 3.997 9.091 1.00 77.06 85 GLY A O 1
ATOM 650 N N . THR A 1 86 ? -10.925 2.779 7.227 1.00 79.81 86 THR A N 1
ATOM 651 C CA . THR A 1 86 ? -12.384 2.566 7.274 1.00 79.81 86 THR A CA 1
ATOM 652 C C . THR A 1 86 ? -12.819 1.787 8.518 1.00 79.81 86 THR A C 1
ATOM 654 O O . THR A 1 86 ? -13.813 2.152 9.153 1.00 79.81 86 THR A O 1
ATOM 657 N N . ALA A 1 87 ? -12.055 0.774 8.936 1.00 70.88 87 ALA A N 1
ATOM 658 C CA . ALA A 1 87 ? -12.300 0.056 10.186 1.00 70.88 87 ALA A CA 1
ATOM 659 C C . ALA A 1 87 ? -12.156 0.973 11.416 1.00 70.88 87 ALA A C 1
ATOM 661 O O . ALA A 1 87 ? -12.991 0.935 12.327 1.00 70.88 87 ALA A O 1
ATOM 662 N N . GLY A 1 88 ? -11.134 1.834 11.436 1.00 69.50 88 GLY A N 1
ATOM 663 C CA . GLY A 1 88 ? -10.927 2.804 12.511 1.00 69.50 88 GLY A CA 1
ATOM 664 C C . GLY A 1 88 ? -11.993 3.905 12.563 1.00 69.50 88 GLY A C 1
ATOM 665 O O . GLY A 1 88 ? -12.412 4.302 13.652 1.00 69.50 88 GLY A O 1
ATOM 666 N N . LEU A 1 89 ? -12.517 4.338 11.410 1.00 74.94 89 LEU A N 1
ATOM 667 C CA . LEU A 1 89 ? -13.630 5.290 11.331 1.00 74.94 89 LEU A CA 1
ATOM 668 C C . LEU A 1 89 ? -14.945 4.693 11.838 1.00 74.94 89 LEU A C 1
ATOM 670 O O . LEU A 1 89 ? -15.656 5.362 12.584 1.00 74.94 89 LEU A O 1
ATOM 674 N N . ARG A 1 90 ? -15.245 3.433 11.491 1.00 72.50 90 ARG A N 1
ATOM 675 C CA . ARG A 1 90 ? -16.459 2.740 11.958 1.00 72.50 90 ARG A CA 1
ATOM 676 C C . ARG A 1 90 ? -16.456 2.485 13.462 1.00 72.50 90 ARG A C 1
ATOM 678 O O . ARG A 1 90 ? -17.500 2.569 14.096 1.00 72.50 90 ARG A O 1
ATOM 685 N N . THR A 1 91 ? -15.298 2.150 14.028 1.00 65.88 91 THR A N 1
ATOM 686 C CA . THR A 1 91 ? -15.197 1.705 15.430 1.00 65.88 91 THR A CA 1
ATOM 687 C C . THR A 1 91 ? -14.744 2.803 16.389 1.00 65.88 91 THR A C 1
ATOM 689 O O . THR A 1 91 ? -14.874 2.655 17.601 1.00 65.88 91 THR A O 1
ATOM 692 N N . GLY A 1 92 ? -14.206 3.918 15.881 1.00 63.56 92 GLY A N 1
ATOM 693 C CA . GLY A 1 92 ? -13.636 4.984 16.710 1.00 63.56 92 GLY A CA 1
ATOM 694 C C . GLY A 1 92 ? -12.384 4.554 17.487 1.00 63.56 92 GLY A C 1
ATOM 695 O O . GLY A 1 92 ? -11.992 5.230 18.446 1.00 63.56 92 GLY A O 1
ATOM 696 N N . LEU A 1 93 ? -11.774 3.434 17.087 1.00 61.78 93 LEU A N 1
ATOM 697 C CA . LEU A 1 93 ? -10.596 2.826 17.691 1.00 61.78 93 LEU A CA 1
ATOM 698 C C . LEU A 1 93 ? -9.492 2.714 16.641 1.00 61.78 93 LEU A C 1
ATOM 700 O O . LEU A 1 93 ? -9.672 2.080 15.603 1.00 61.78 93 LEU A O 1
ATOM 704 N N . ASP A 1 94 ? -8.323 3.277 16.936 1.00 63.56 94 ASP A N 1
ATOM 705 C CA . ASP A 1 94 ? -7.144 3.107 16.092 1.00 63.56 94 ASP A CA 1
ATOM 706 C C . ASP A 1 94 ? -5.998 2.486 16.888 1.00 63.56 94 ASP A C 1
ATOM 708 O O . ASP A 1 94 ? -5.632 2.963 17.963 1.00 63.56 94 ASP A O 1
ATOM 712 N N . LYS A 1 95 ? -5.428 1.397 16.368 1.00 61.50 95 LYS A N 1
ATOM 713 C CA . LYS A 1 95 ? -4.245 0.758 16.948 1.00 61.50 95 LYS A CA 1
ATOM 714 C C . LYS A 1 95 ? -3.007 1.285 16.229 1.00 61.50 95 LYS A C 1
ATOM 716 O O . LYS A 1 95 ? -2.804 1.003 15.050 1.00 61.50 95 LYS A O 1
ATOM 721 N N . VAL A 1 96 ? -2.162 2.010 16.958 1.00 60.56 96 VAL A N 1
ATOM 722 C CA . VAL A 1 96 ? -0.861 2.492 16.480 1.00 60.56 96 VAL A CA 1
ATOM 723 C C . VAL A 1 96 ? 0.224 1.757 17.258 1.00 60.56 96 VAL A C 1
ATOM 725 O O . VAL A 1 96 ? 0.470 2.029 18.437 1.00 60.56 96 VAL A O 1
ATOM 728 N N . ARG A 1 97 ? 0.875 0.783 16.609 1.00 60.69 97 ARG A N 1
ATOM 729 C CA . ARG A 1 97 ? 1.861 -0.122 17.230 1.00 60.69 97 ARG A CA 1
ATOM 730 C C . ARG A 1 97 ? 1.307 -0.811 18.494 1.00 60.69 97 ARG A C 1
ATOM 732 O O . ARG A 1 97 ? 0.512 -1.744 18.398 1.00 60.69 97 ARG A O 1
ATOM 739 N N . LYS A 1 98 ? 1.743 -0.352 19.677 1.00 55.19 98 LYS A N 1
ATOM 740 C CA . LYS A 1 98 ? 1.392 -0.872 21.011 1.00 55.19 98 LYS A CA 1
ATOM 741 C C . LYS A 1 98 ? 0.366 -0.003 21.758 1.00 55.19 98 LYS A C 1
ATOM 743 O O . LYS A 1 98 ? -0.002 -0.353 22.873 1.00 55.19 98 LYS A O 1
ATOM 748 N N . ARG A 1 99 ? -0.090 1.119 21.183 1.00 50.78 99 ARG A N 1
ATOM 749 C CA . ARG A 1 99 ? -1.088 2.011 21.798 1.00 50.78 99 ARG A CA 1
ATOM 750 C C . ARG A 1 99 ? -2.424 1.937 21.065 1.00 50.78 99 ARG A C 1
ATOM 752 O O . ARG A 1 99 ? -2.468 1.861 19.840 1.00 50.78 99 ARG A O 1
ATOM 759 N N . ILE A 1 100 ? -3.506 1.963 21.841 1.00 64.94 100 ILE A N 1
ATOM 760 C CA . ILE A 1 100 ? -4.880 2.054 21.344 1.00 64.94 100 ILE A CA 1
ATOM 761 C C . ILE A 1 100 ? -5.328 3.499 21.544 1.00 64.94 100 ILE A C 1
ATOM 763 O O . ILE A 1 100 ? -5.521 3.941 22.675 1.00 64.94 100 ILE A O 1
ATOM 767 N N . CYS A 1 101 ? -5.470 4.234 20.448 1.00 63.47 101 CYS A N 1
ATOM 768 C CA . CYS A 1 101 ? -6.050 5.568 20.434 1.00 63.47 101 CYS A CA 1
ATOM 769 C C . CYS A 1 101 ? -7.577 5.448 20.335 1.00 63.47 101 CYS A C 1
ATOM 771 O O . CYS A 1 101 ? -8.093 4.574 19.633 1.00 63.47 101 CYS A O 1
ATOM 773 N N . ARG A 1 102 ? -8.311 6.329 21.025 1.00 71.94 102 ARG A N 1
ATOM 774 C CA . ARG A 1 102 ? -9.785 6.372 21.012 1.00 71.94 102 ARG A CA 1
ATOM 775 C C . ARG A 1 102 ? -10.296 7.766 20.650 1.00 71.94 102 ARG A C 1
ATOM 777 O O . ARG A 1 102 ? -9.579 8.757 20.794 1.00 71.94 102 ARG A O 1
ATOM 784 N N . GLY A 1 103 ? -11.548 7.848 20.207 1.00 72.19 103 GLY A N 1
ATOM 785 C CA . GLY A 1 103 ? -12.259 9.119 20.046 1.00 72.19 103 GLY A CA 1
ATOM 786 C C . GLY A 1 103 ? -11.730 9.975 18.890 1.00 72.19 103 GLY A C 1
ATOM 787 O O . GLY A 1 103 ? -11.441 9.462 17.810 1.00 72.19 103 GLY A O 1
ATOM 788 N N . ALA A 1 104 ? -11.625 11.291 19.093 1.00 76.00 104 ALA A N 1
ATOM 789 C CA . ALA A 1 104 ? -11.281 12.242 18.029 1.00 76.00 104 ALA A CA 1
ATOM 790 C C . ALA A 1 104 ? -9.900 11.982 17.395 1.00 76.00 104 ALA A C 1
ATOM 792 O O . ALA A 1 104 ? -9.747 12.107 16.182 1.00 76.00 104 ALA A O 1
ATOM 793 N N . VAL A 1 105 ? -8.912 11.565 18.195 1.00 73.31 105 VAL A N 1
ATOM 794 C CA . VAL A 1 105 ? -7.557 11.246 17.711 1.00 73.31 105 VAL A CA 1
ATOM 795 C C . VAL A 1 105 ? -7.577 10.008 16.812 1.00 73.31 105 VAL A C 1
ATOM 797 O O . VAL A 1 105 ? -6.979 10.022 15.739 1.00 73.31 105 VAL A O 1
ATOM 800 N N . ALA A 1 106 ? -8.326 8.971 17.200 1.00 69.88 106 ALA A N 1
ATOM 801 C CA . ALA A 1 106 ? -8.497 7.773 16.382 1.00 69.88 106 ALA A CA 1
ATOM 802 C C . ALA A 1 106 ? -9.180 8.089 15.047 1.00 69.88 106 ALA A C 1
ATOM 804 O O . ALA A 1 106 ? -8.742 7.599 14.009 1.00 69.88 106 ALA A O 1
ATOM 805 N N . ARG A 1 107 ? -10.203 8.956 15.048 1.00 74.38 107 ARG A N 1
ATOM 806 C CA . ARG A 1 107 ? -10.882 9.376 13.812 1.00 74.38 107 ARG A CA 1
ATOM 807 C C . ARG A 1 107 ? -9.954 10.146 12.879 1.00 74.38 107 ARG A C 1
ATOM 809 O O . ARG A 1 107 ? -9.912 9.818 11.701 1.00 74.38 107 ARG A O 1
ATOM 816 N N . LYS A 1 108 ? -9.179 11.112 13.391 1.00 77.81 108 LYS A N 1
ATOM 817 C CA . LYS A 1 108 ? -8.202 11.869 12.584 1.00 77.81 108 LYS A CA 1
ATOM 818 C C . LYS A 1 108 ? -7.156 10.948 11.952 1.00 77.81 108 LYS A C 1
ATOM 820 O O . LYS A 1 108 ? -6.901 11.043 10.757 1.00 77.81 108 LYS A O 1
ATOM 825 N N . MET A 1 109 ? -6.606 10.022 12.736 1.00 76.81 109 MET A N 1
ATOM 826 C CA . MET A 1 109 ? -5.609 9.061 12.257 1.00 76.81 109 MET A CA 1
ATOM 827 C C . MET A 1 109 ? -6.198 8.099 11.213 1.00 76.81 109 MET A C 1
ATOM 829 O O . MET A 1 109 ? -5.568 7.807 10.200 1.00 76.81 109 MET A O 1
ATOM 833 N N . SER A 1 110 ? -7.436 7.652 11.424 1.00 77.44 110 SER A N 1
ATOM 834 C CA . SER A 1 110 ? -8.143 6.758 10.501 1.00 77.44 110 SER A CA 1
ATOM 835 C C . SER A 1 110 ? -8.524 7.454 9.188 1.00 77.44 110 SER A C 1
ATOM 837 O O . SER A 1 110 ? -8.401 6.861 8.118 1.00 77.44 110 SER A O 1
ATOM 839 N N . LEU A 1 111 ? -8.915 8.731 9.248 1.00 80.81 111 LEU A N 1
ATOM 840 C CA . LEU A 1 111 ? -9.109 9.587 8.073 1.00 80.81 111 LEU A CA 1
ATOM 841 C C . LEU A 1 111 ? -7.810 9.731 7.278 1.00 80.81 111 LEU A C 1
ATOM 843 O O . LEU A 1 111 ? -7.814 9.491 6.075 1.00 80.81 111 LEU A O 1
ATOM 847 N N . ALA A 1 112 ? -6.698 10.044 7.949 1.00 81.06 112 ALA A N 1
ATOM 848 C CA . ALA A 1 112 ? -5.398 10.180 7.297 1.00 81.06 112 ALA A CA 1
ATOM 849 C C . ALA A 1 112 ? -4.976 8.890 6.574 1.00 81.06 112 ALA A C 1
ATOM 851 O O . ALA A 1 112 ? -4.572 8.949 5.416 1.00 81.06 112 ALA A O 1
ATOM 852 N N . LYS A 1 113 ? -5.144 7.722 7.213 1.00 81.81 113 LYS A N 1
ATOM 853 C CA . LYS A 1 113 ? -4.894 6.411 6.586 1.00 81.81 113 LYS A CA 1
ATOM 854 C C . LYS A 1 113 ? -5.772 6.178 5.361 1.00 81.81 113 LYS A C 1
ATOM 856 O O . LYS A 1 113 ? -5.279 5.735 4.334 1.00 81.81 113 LYS A O 1
ATOM 861 N N . THR A 1 114 ? -7.053 6.526 5.445 1.00 83.75 114 THR A N 1
ATOM 862 C CA . THR A 1 114 ? -7.983 6.356 4.320 1.00 83.75 114 THR A CA 1
ATOM 863 C C . THR A 1 114 ? -7.589 7.239 3.134 1.00 83.75 114 THR A C 1
ATOM 865 O O . THR A 1 114 ? -7.543 6.761 2.005 1.00 83.75 114 THR A O 1
ATOM 868 N N . ILE A 1 115 ? -7.249 8.508 3.387 1.00 85.88 115 ILE A N 1
ATOM 869 C CA . ILE A 1 115 ? -6.824 9.458 2.350 1.00 85.88 115 ILE A CA 1
ATOM 870 C C . ILE A 1 115 ? -5.514 8.991 1.713 1.00 85.88 115 ILE A C 1
ATOM 872 O O . ILE A 1 115 ? -5.450 8.835 0.495 1.00 85.88 115 ILE A O 1
ATOM 876 N N . PHE A 1 116 ? -4.494 8.700 2.522 1.00 85.19 116 PHE A N 1
ATOM 877 C CA . PHE A 1 116 ? -3.202 8.232 2.023 1.00 85.19 116 PHE A CA 1
ATOM 878 C C . PHE A 1 116 ? -3.331 6.919 1.244 1.00 85.19 116 PHE A C 1
ATOM 880 O O . PHE A 1 116 ? -2.743 6.762 0.172 1.00 85.19 11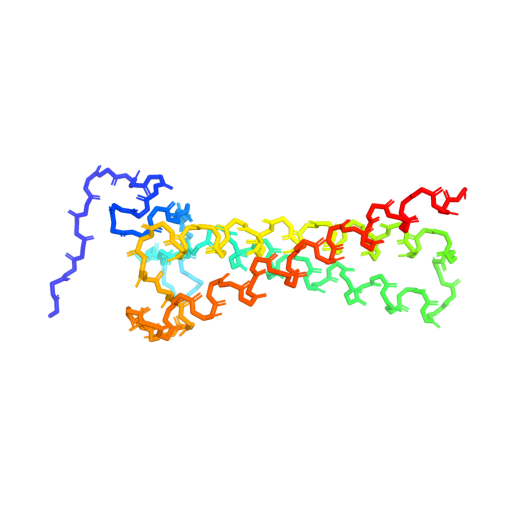6 PHE A O 1
ATOM 887 N N . GLY A 1 117 ? -4.164 6.006 1.746 1.00 84.94 117 GLY A N 1
ATOM 888 C CA . GLY A 1 117 ? -4.455 4.749 1.084 1.00 84.94 117 GLY A CA 1
ATOM 889 C C . GLY A 1 117 ? -5.117 4.954 -0.277 1.00 84.94 117 GLY A C 1
ATOM 890 O O . GLY A 1 117 ? -4.654 4.405 -1.273 1.00 84.94 117 GLY A O 1
ATOM 891 N N . SER A 1 118 ? -6.140 5.812 -0.352 1.00 84.56 118 SER A N 1
ATOM 892 C CA . SER A 1 118 ? -6.816 6.131 -1.616 1.00 84.56 118 SER A CA 1
ATOM 893 C C . SER A 1 118 ? -5.884 6.794 -2.632 1.00 84.56 118 SER A C 1
ATOM 895 O O . SER A 1 118 ? -5.874 6.396 -3.794 1.00 84.56 118 SER A O 1
ATOM 897 N N . ALA A 1 119 ? -5.037 7.732 -2.197 1.00 88.94 119 ALA A N 1
ATOM 898 C CA . ALA A 1 119 ? -4.050 8.372 -3.061 1.00 88.94 119 ALA A CA 1
ATOM 899 C C . ALA A 1 119 ? -3.036 7.354 -3.604 1.00 88.94 119 ALA A C 1
ATOM 901 O O . ALA A 1 119 ? -2.741 7.350 -4.797 1.00 88.94 119 ALA A O 1
ATOM 902 N N . SER A 1 120 ? -2.563 6.443 -2.749 1.00 87.88 120 SER A N 1
ATOM 903 C CA . SER A 1 120 ? -1.652 5.364 -3.149 1.00 87.88 120 SER A CA 1
ATOM 904 C C . SER A 1 120 ? -2.300 4.422 -4.165 1.00 87.88 120 SER A C 1
ATOM 906 O O . SER A 1 120 ? -1.658 4.044 -5.141 1.00 87.88 120 SER A O 1
ATOM 908 N N . MET A 1 121 ? -3.585 4.090 -3.994 1.00 90.31 121 MET A N 1
ATOM 909 C CA . MET A 1 121 ? -4.317 3.274 -4.967 1.00 90.31 121 MET A CA 1
ATOM 910 C C . MET A 1 121 ? -4.463 3.973 -6.318 1.00 90.31 121 MET A C 1
ATOM 912 O O . MET A 1 121 ? -4.265 3.335 -7.346 1.00 90.31 121 MET A O 1
ATOM 916 N N . VAL A 1 122 ? -4.779 5.271 -6.326 1.00 90.75 122 VAL A N 1
ATOM 917 C CA . VAL A 1 122 ? -4.890 6.056 -7.565 1.00 90.75 122 VAL A CA 1
ATOM 918 C C . VAL A 1 122 ? -3.546 6.105 -8.288 1.00 90.75 122 VAL A C 1
ATOM 920 O O . VAL A 1 122 ? -3.488 5.810 -9.478 1.00 90.75 122 VAL A O 1
ATOM 923 N N . LEU A 1 123 ? -2.458 6.402 -7.573 1.00 89.06 123 LEU A N 1
ATOM 924 C CA . LEU A 1 123 ? -1.113 6.428 -8.151 1.00 89.06 123 LEU A CA 1
ATOM 925 C C . LEU A 1 123 ? -0.690 5.059 -8.690 1.00 89.06 123 LEU A C 1
ATOM 927 O O . LEU A 1 123 ? -0.168 4.979 -9.797 1.00 89.06 123 LEU A O 1
ATOM 931 N N . GLY A 1 124 ? -0.944 3.982 -7.944 1.00 89.12 124 GLY A N 1
ATOM 932 C CA . GLY A 1 124 ? -0.645 2.627 -8.401 1.00 89.12 124 GLY A CA 1
ATOM 933 C C . GLY A 1 124 ? -1.483 2.215 -9.616 1.00 89.12 124 GLY A C 1
ATOM 934 O O . GLY A 1 124 ? -0.949 1.642 -10.559 1.00 89.12 124 GLY A O 1
ATOM 935 N N . ALA A 1 125 ? -2.771 2.564 -9.654 1.00 91.00 125 ALA A N 1
ATOM 936 C CA . ALA A 1 125 ? -3.628 2.292 -10.808 1.00 91.00 125 ALA A CA 1
ATOM 937 C C . ALA A 1 125 ? -3.164 3.056 -12.058 1.00 91.00 125 ALA A C 1
ATOM 939 O O . ALA A 1 125 ? -3.048 2.462 -13.126 1.00 91.00 125 ALA A O 1
ATOM 940 N N . ILE A 1 126 ? -2.848 4.348 -11.923 1.00 90.50 126 ILE A N 1
ATOM 941 C CA . ILE A 1 126 ? -2.301 5.156 -13.023 1.00 90.50 126 ILE A CA 1
ATOM 942 C C . ILE A 1 126 ? -0.954 4.589 -13.481 1.00 90.50 126 ILE A C 1
ATOM 944 O O . ILE A 1 126 ? -0.735 4.453 -14.680 1.00 90.50 126 ILE A O 1
ATOM 948 N N . GLY A 1 127 ? -0.081 4.208 -12.544 1.00 86.81 127 GLY A N 1
ATOM 949 C CA . GLY A 1 127 ? 1.203 3.581 -12.846 1.00 86.81 127 GLY A CA 1
ATOM 950 C C . GLY A 1 127 ? 1.044 2.322 -13.697 1.00 86.81 127 GLY A C 1
ATOM 951 O O . GLY A 1 127 ? 1.678 2.221 -14.740 1.00 86.81 127 GLY A O 1
ATOM 952 N N . LEU A 1 128 ? 0.137 1.413 -13.323 1.00 89.38 128 LEU A N 1
ATOM 953 C CA . LEU A 1 128 ? -0.145 0.214 -14.123 1.00 89.38 128 LEU A CA 1
ATOM 954 C C . LEU A 1 128 ? -0.716 0.529 -15.510 1.00 89.38 128 LEU A C 1
ATOM 956 O O . LEU A 1 128 ? -0.418 -0.189 -16.454 1.00 89.38 128 LEU A O 1
ATOM 960 N N . LEU A 1 129 ? -1.529 1.580 -15.645 1.00 89.62 129 LEU A N 1
ATOM 961 C CA . LEU A 1 129 ? -2.086 1.987 -16.940 1.00 89.62 129 LEU A CA 1
ATOM 962 C C . LEU A 1 129 ? -1.041 2.615 -17.874 1.00 89.62 129 LEU A C 1
ATOM 964 O O . LEU A 1 129 ? -1.257 2.650 -19.084 1.00 89.62 129 LEU A O 1
ATOM 968 N N . MET A 1 130 ? 0.049 3.155 -17.322 1.00 87.94 130 MET A N 1
ATOM 969 C CA . MET A 1 130 ? 1.103 3.820 -18.093 1.00 87.94 130 MET A CA 1
ATOM 970 C C . MET A 1 130 ? 2.284 2.915 -18.442 1.00 87.94 130 MET A C 1
ATOM 972 O O . MET A 1 130 ? 3.011 3.232 -19.381 1.00 87.94 130 MET A O 1
ATOM 976 N N . VAL A 1 131 ? 2.459 1.803 -17.727 1.00 84.19 131 VAL A N 1
ATOM 977 C CA . VAL A 1 131 ? 3.419 0.754 -18.090 1.00 84.19 131 VAL A CA 1
ATOM 978 C C . VAL A 1 131 ? 2.921 0.031 -19.347 1.00 84.19 131 VAL A C 1
ATOM 980 O O . VAL A 1 131 ? 1.737 -0.303 -19.440 1.00 84.19 131 VAL A O 1
ATOM 983 N N . ARG A 1 132 ? 3.808 -0.177 -20.324 1.00 64.81 132 ARG A N 1
ATOM 984 C CA . ARG A 1 132 ? 3.522 -0.857 -21.596 1.00 64.81 132 ARG A CA 1
ATOM 985 C C . ARG A 1 132 ? 4.425 -2.056 -21.806 1.00 64.81 132 ARG A C 1
ATOM 987 O O . ARG A 1 132 ? 5.590 -1.980 -21.373 1.00 64.81 132 ARG A O 1
#

Foldseek 3Di:
DDDDPDPDPPCADPQQRFGWDFDQDPVDNPDTDTDGPLVVVVVVLVVVLVVLVVCVVVVNADPLRSLLSQLVSLQSQLVSLLVLLVSLCVNQWHDDPPDIDGDPVSNVSSVVSNVSSVVSNVSSVVSNVPRD

pLDDT: mean 71.87, std 17.86, range [35.09, 94.81]

Radius of gyration: 17.74 Å; chains: 1; bounding box: 38×35×55 Å